Protein AF-A0A538K6Y8-F1 (afdb_monomer)

pLDDT: mean 84.9, std 11.96, range [56.19, 97.75]

Sequence (95 aa):
MNRVHNLICSSGWWRRRVERKLVPWGLGTAELGDRVLEIGPGFGATTRVLADRLGRLDVLELEPRYCEKLRTELGERVTVTQGDATRMPYPDASF

Mean predicted aligned error: 6.35 Å

Solvent-accessible surface area (backbone atoms only — not comparable to full-atom values): 5624 Å² total; per-residue (Å²): 138,59,72,66,57,54,57,49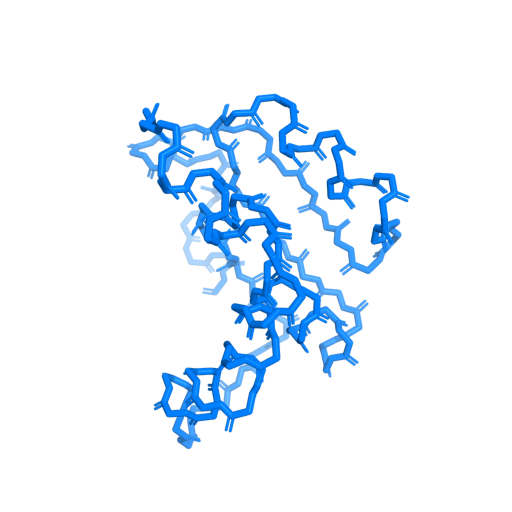,59,67,29,73,67,44,31,56,45,33,57,74,46,48,51,55,61,74,44,61,86,65,80,79,64,99,48,48,74,44,72,62,49,60,82,33,45,60,49,54,55,51,20,72,73,59,59,48,30,37,35,38,26,68,54,65,73,38,44,51,50,47,48,74,76,52,39,82,28,43,48,76,43,78,42,51,85,93,62,61,97,63,69,84,88,73,96

Structure (mmCIF, N/CA/C/O backbone):
data_AF-A0A538K6Y8-F1
#
_entry.id   AF-A0A538K6Y8-F1
#
loop_
_atom_site.group_PDB
_atom_site.id
_atom_site.type_symbol
_atom_site.label_atom_id
_atom_site.label_alt_id
_atom_site.label_comp_id
_atom_site.label_asym_id
_atom_site.label_entity_id
_atom_site.label_seq_id
_atom_site.pdbx_PDB_ins_code
_atom_site.Cartn_x
_atom_site.Cartn_y
_atom_site.Cartn_z
_atom_site.occupancy
_atom_site.B_iso_or_equiv
_atom_site.auth_seq_id
_atom_site.auth_comp_id
_atom_site.auth_asym_id
_atom_site.auth_atom_id
_atom_site.pdbx_PDB_model_num
ATOM 1 N N . MET A 1 1 ? 16.753 -2.774 -0.249 1.00 56.19 1 MET A N 1
ATOM 2 C CA . MET A 1 1 ? 16.339 -2.502 -1.653 1.00 56.19 1 MET A CA 1
ATOM 3 C C . MET A 1 1 ? 17.547 -2.073 -2.488 1.00 56.19 1 MET A C 1
ATOM 5 O O . MET A 1 1 ? 18.256 -1.174 -2.052 1.00 56.19 1 MET A O 1
ATOM 9 N N . ASN A 1 2 ? 17.813 -2.690 -3.651 1.00 65.69 2 ASN A N 1
ATOM 10 C CA . ASN A 1 2 ? 18.943 -2.322 -4.530 1.00 65.69 2 ASN A CA 1
ATOM 11 C C . ASN A 1 2 ? 18.544 -1.281 -5.608 1.00 65.69 2 ASN A C 1
ATOM 13 O O . ASN A 1 2 ? 17.361 -1.045 -5.860 1.00 65.69 2 ASN A O 1
ATOM 17 N N . ARG A 1 3 ? 19.530 -0.619 -6.237 1.00 63.22 3 ARG A N 1
ATOM 18 C CA . ARG A 1 3 ? 19.296 0.509 -7.171 1.00 63.22 3 ARG A CA 1
ATOM 19 C C . ARG A 1 3 ? 18.517 0.112 -8.431 1.00 63.22 3 ARG A C 1
ATOM 21 O O . ARG A 1 3 ? 17.697 0.896 -8.898 1.00 63.22 3 ARG A O 1
ATOM 28 N N . VAL A 1 4 ? 18.741 -1.097 -8.947 1.00 68.50 4 VAL A N 1
ATOM 29 C CA . VAL A 1 4 ? 18.049 -1.626 -10.137 1.00 68.50 4 VAL A CA 1
ATOM 30 C C . VAL A 1 4 ? 16.564 -1.840 -9.849 1.00 68.50 4 VAL A C 1
ATOM 32 O O . VAL A 1 4 ? 15.720 -1.422 -10.638 1.00 68.50 4 VAL A O 1
ATOM 35 N N . HIS A 1 5 ? 16.239 -2.403 -8.682 1.00 62.75 5 HIS A N 1
ATOM 36 C CA . HIS A 1 5 ? 14.859 -2.577 -8.239 1.00 62.75 5 HIS A CA 1
ATOM 37 C C . HIS A 1 5 ? 14.130 -1.230 -8.133 1.00 62.75 5 HIS A C 1
ATOM 39 O O . HIS A 1 5 ? 13.021 -1.088 -8.639 1.00 62.75 5 HIS A O 1
ATOM 45 N N . ASN A 1 6 ? 14.776 -0.207 -7.564 1.00 60.34 6 ASN A N 1
ATOM 46 C CA . ASN A 1 6 ? 14.189 1.134 -7.491 1.00 60.34 6 ASN A CA 1
ATOM 47 C C . ASN A 1 6 ? 13.929 1.737 -8.876 1.00 60.34 6 ASN A C 1
ATOM 49 O O . ASN A 1 6 ? 12.883 2.346 -9.082 1.00 60.34 6 ASN A O 1
ATOM 53 N N . LEU A 1 7 ? 14.851 1.564 -9.826 1.00 63.03 7 LEU A N 1
ATOM 54 C CA . LEU A 1 7 ? 14.718 2.119 -11.175 1.00 63.03 7 LEU A CA 1
ATOM 55 C C . LEU A 1 7 ? 13.567 1.460 -11.950 1.00 63.03 7 LEU A C 1
ATOM 57 O O . LEU A 1 7 ? 12.764 2.144 -12.578 1.00 63.03 7 LEU A O 1
ATOM 61 N N . ILE A 1 8 ? 13.456 0.132 -11.869 1.00 68.19 8 ILE A N 1
ATOM 62 C CA . ILE A 1 8 ? 12.413 -0.621 -12.574 1.00 68.19 8 ILE A CA 1
ATOM 63 C C . ILE A 1 8 ? 11.052 -0.366 -11.923 1.00 68.19 8 ILE A C 1
ATOM 65 O O . ILE A 1 8 ? 10.119 0.036 -12.619 1.00 68.19 8 ILE A O 1
ATOM 69 N N . CYS A 1 9 ? 10.941 -0.514 -10.599 1.00 66.00 9 CYS A N 1
ATOM 70 C CA . CYS A 1 9 ? 9.664 -0.413 -9.889 1.00 66.00 9 CYS A CA 1
ATOM 71 C C . CYS A 1 9 ? 9.102 1.015 -9.820 1.00 66.00 9 CYS A C 1
ATOM 73 O O . CYS A 1 9 ? 7.891 1.189 -9.685 1.00 66.00 9 CYS A O 1
ATOM 75 N N . SER A 1 10 ? 9.949 2.041 -9.957 1.00 64.12 10 SER A N 1
ATOM 76 C CA . SER A 1 10 ? 9.494 3.434 -10.079 1.00 64.12 10 SER A CA 1
ATOM 77 C C . SER A 1 10 ? 9.099 3.832 -11.507 1.00 64.12 10 SER A C 1
ATOM 79 O O . SER A 1 10 ? 8.476 4.879 -11.693 1.00 64.12 10 SER A O 1
ATOM 81 N N . SER A 1 11 ? 9.416 3.014 -12.518 1.00 72.62 11 SER A N 1
ATOM 82 C CA . SER A 1 11 ? 9.187 3.358 -13.924 1.00 72.62 11 SER A CA 1
ATOM 83 C C . SER A 1 11 ? 7.706 3.309 -14.325 1.00 72.62 11 SER A C 1
ATOM 85 O O . SER A 1 11 ? 6.927 2.452 -13.895 1.00 72.62 11 SER A O 1
ATOM 87 N N . GLY A 1 12 ? 7.310 4.195 -15.246 1.00 65.06 12 GLY A N 1
ATOM 88 C CA . GLY A 1 12 ? 5.971 4.165 -15.848 1.00 65.06 12 GLY A CA 1
ATOM 89 C C . GLY A 1 12 ? 5.706 2.908 -16.691 1.00 65.06 12 GLY A C 1
ATOM 90 O O . GLY A 1 12 ? 4.556 2.520 -16.888 1.00 65.06 12 GLY A O 1
ATOM 91 N N . TRP A 1 13 ? 6.756 2.238 -17.183 1.00 71.56 13 TRP A N 1
ATOM 92 C CA . TRP A 1 13 ? 6.627 0.946 -17.863 1.00 71.56 13 TRP A CA 1
ATOM 93 C C . TRP A 1 13 ? 6.189 -0.161 -16.899 1.00 71.56 13 TRP A C 1
ATOM 95 O O . TRP A 1 13 ? 5.218 -0.861 -17.194 1.00 71.56 13 TRP A O 1
ATOM 105 N N . TRP A 1 14 ? 6.838 -0.271 -15.735 1.00 68.81 14 TRP A N 1
ATOM 106 C CA . TRP A 1 14 ? 6.459 -1.244 -14.709 1.00 68.81 14 TRP A CA 1
ATOM 107 C C . TRP A 1 14 ? 5.036 -0.999 -14.216 1.00 68.81 14 TRP A C 1
ATOM 109 O O . TRP A 1 14 ? 4.226 -1.922 -14.222 1.00 68.81 14 TRP A O 1
ATOM 119 N N . ARG A 1 15 ? 4.689 0.263 -13.927 1.00 68.12 15 ARG A N 1
ATOM 120 C CA . ARG A 1 15 ? 3.328 0.664 -13.531 1.00 68.12 15 ARG A CA 1
ATOM 121 C C . ARG A 1 15 ? 2.266 0.164 -14.523 1.00 68.12 15 ARG A C 1
ATOM 123 O O . ARG A 1 15 ? 1.340 -0.535 -14.132 1.00 68.12 15 ARG A O 1
ATOM 130 N N . ARG A 1 16 ? 2.459 0.414 -15.824 1.00 71.31 16 ARG A N 1
ATOM 131 C CA . ARG A 1 16 ? 1.535 -0.036 -16.887 1.00 71.31 16 ARG A CA 1
ATOM 132 C C . ARG A 1 16 ? 1.486 -1.550 -17.076 1.00 71.31 16 ARG A C 1
ATOM 134 O O . ARG A 1 16 ? 0.516 -2.065 -17.634 1.00 71.31 16 ARG A O 1
ATOM 141 N N . ARG A 1 17 ? 2.553 -2.271 -16.728 1.00 72.81 17 ARG A N 1
ATOM 142 C CA . ARG A 1 17 ? 2.563 -3.737 -16.785 1.00 72.81 17 ARG A CA 1
ATOM 143 C C . ARG A 1 17 ? 1.850 -4.341 -15.581 1.00 72.81 17 ARG A C 1
ATOM 145 O O . ARG A 1 17 ? 1.151 -5.336 -15.754 1.00 72.81 17 ARG A O 1
ATOM 152 N N . VAL A 1 18 ? 1.986 -3.719 -14.413 1.00 70.56 18 VAL A N 1
ATOM 153 C CA . VAL A 1 18 ? 1.242 -4.096 -13.213 1.00 70.56 18 VAL A CA 1
ATOM 154 C C . VAL A 1 18 ? -0.256 -3.964 -13.467 1.00 70.56 18 VAL A C 1
ATOM 156 O O . VAL A 1 18 ? -0.976 -4.954 -13.388 1.00 70.56 18 VAL A O 1
ATOM 159 N N . GLU A 1 19 ? -0.686 -2.785 -13.906 1.00 73.00 19 GLU A N 1
ATOM 160 C CA . GLU A 1 19 ? -2.086 -2.476 -14.204 1.00 73.00 19 GLU A CA 1
ATOM 161 C C . GLU A 1 19 ? -2.707 -3.414 -15.242 1.00 73.00 19 GLU A C 1
ATOM 163 O O . GLU A 1 19 ? -3.776 -3.966 -15.020 1.00 73.00 19 GLU A O 1
ATOM 168 N N . ARG A 1 20 ? -2.029 -3.640 -16.373 1.00 73.25 20 ARG A N 1
ATOM 169 C CA . ARG A 1 20 ? -2.631 -4.382 -17.493 1.00 73.25 20 ARG A CA 1
ATOM 170 C C . ARG A 1 20 ? -2.493 -5.894 -17.404 1.00 73.25 20 ARG A C 1
ATOM 172 O O . ARG A 1 20 ? -3.143 -6.591 -18.176 1.00 73.25 20 ARG A O 1
ATOM 179 N N . LYS A 1 21 ? -1.588 -6.409 -16.567 1.00 69.75 21 LYS A N 1
ATOM 180 C CA . LYS A 1 21 ? -1.281 -7.848 -16.540 1.00 69.75 21 LYS A CA 1
ATOM 181 C C . LYS A 1 21 ? -1.260 -8.443 -15.144 1.00 69.75 21 LYS A C 1
ATOM 183 O O . LYS A 1 21 ? -1.882 -9.477 -14.959 1.00 69.75 21 LYS A O 1
ATOM 188 N N . LEU A 1 22 ? -0.568 -7.829 -14.182 1.00 70.12 22 LEU A N 1
ATOM 189 C CA . LEU A 1 22 ? -0.439 -8.422 -12.844 1.00 70.12 22 LEU A CA 1
ATOM 190 C C . LEU A 1 22 ? -1.713 -8.286 -12.022 1.00 70.12 22 LEU A C 1
ATOM 192 O O . LEU A 1 22 ? -2.117 -9.271 -11.427 1.00 70.12 22 LEU A O 1
ATOM 196 N N . VAL A 1 23 ? -2.353 -7.114 -12.002 1.00 71.38 23 VAL A N 1
ATOM 197 C CA . VAL A 1 23 ? -3.584 -6.921 -11.219 1.00 71.38 23 VAL A CA 1
ATOM 198 C C . VAL A 1 23 ? -4.728 -7.794 -11.756 1.00 71.38 23 VAL A C 1
ATOM 20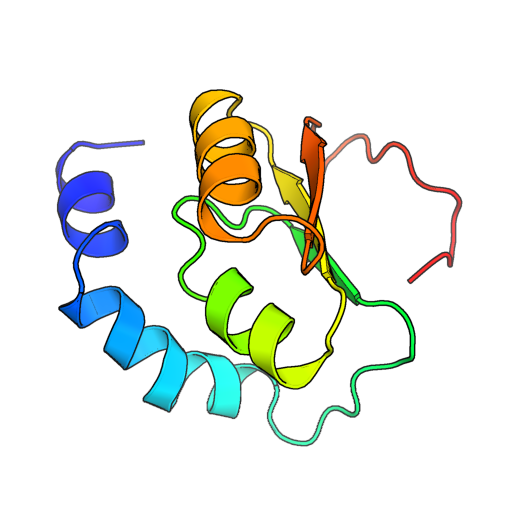0 O O . VAL A 1 23 ? -5.308 -8.525 -10.961 1.00 71.38 23 VAL A O 1
ATOM 203 N N . PRO A 1 24 ? -5.014 -7.841 -13.075 1.00 71.38 24 PRO A N 1
ATOM 204 C CA . PRO A 1 24 ? -6.041 -8.735 -13.610 1.00 71.38 24 PRO A CA 1
ATOM 205 C C . PRO A 1 24 ? -5.730 -10.219 -13.391 1.00 71.38 24 PRO A C 1
ATOM 207 O O . PRO A 1 24 ? -6.629 -10.990 -13.080 1.00 71.38 24 PRO A O 1
ATOM 210 N N . TRP A 1 25 ? -4.465 -10.631 -13.529 1.00 70.94 25 TRP A N 1
ATOM 211 C CA . TRP A 1 25 ? -4.074 -12.023 -13.295 1.00 70.94 25 TRP A CA 1
ATOM 212 C C . TRP A 1 25 ? -4.124 -12.405 -11.810 1.00 70.94 25 TRP A C 1
ATOM 214 O O . TRP A 1 25 ? -4.628 -13.470 -11.475 1.00 70.94 25 TRP A O 1
ATOM 224 N N . GLY A 1 26 ? -3.619 -11.538 -10.932 1.00 69.44 26 GLY A N 1
ATOM 225 C CA . GLY A 1 26 ? -3.529 -11.783 -9.494 1.00 69.44 26 GLY A CA 1
ATOM 226 C C . GLY A 1 26 ? -4.873 -11.684 -8.776 1.00 69.44 26 GLY A C 1
ATOM 227 O O . GLY A 1 26 ? -5.093 -12.418 -7.821 1.00 69.44 26 GLY A O 1
ATOM 228 N N . LEU A 1 27 ? -5.780 -10.824 -9.249 1.00 71.50 27 LEU A N 1
ATOM 229 C CA . LEU A 1 27 ? -7.162 -10.804 -8.769 1.00 71.50 27 LEU A CA 1
ATOM 230 C C . LEU A 1 27 ? -7.994 -11.923 -9.398 1.00 71.50 27 LEU A C 1
ATOM 232 O O . LEU A 1 27 ? -8.892 -12.437 -8.745 1.00 71.50 27 LEU A O 1
ATOM 236 N N . GLY A 1 28 ? -7.718 -12.320 -10.645 1.00 72.94 28 GLY A N 1
ATOM 237 C CA . GLY A 1 28 ? -8.497 -13.345 -11.337 1.00 72.94 28 GLY A CA 1
ATOM 238 C C . GLY A 1 28 ? -9.997 -13.024 -11.313 1.00 72.94 28 GLY A C 1
ATOM 239 O O . GLY A 1 28 ? -10.419 -11.984 -11.819 1.00 72.94 28 GLY A O 1
ATOM 240 N N . THR A 1 29 ? -10.787 -13.910 -10.701 1.00 68.81 29 THR A N 1
ATOM 241 C CA . THR A 1 29 ? -12.235 -13.746 -10.462 1.00 68.81 29 THR A CA 1
ATOM 242 C C . THR A 1 29 ? -12.575 -13.373 -9.016 1.00 68.81 29 THR A C 1
ATOM 244 O O . THR A 1 29 ? -13.737 -13.460 -8.634 1.00 68.81 29 THR A O 1
ATOM 247 N N . ALA A 1 30 ? -11.587 -13.026 -8.188 1.00 73.50 30 ALA A N 1
ATOM 248 C CA . ALA A 1 30 ? -11.817 -12.683 -6.793 1.00 73.50 30 ALA A CA 1
ATOM 249 C C . ALA A 1 30 ? -12.676 -11.417 -6.691 1.00 73.50 30 ALA A C 1
ATOM 251 O O . ALA A 1 30 ? -12.343 -10.366 -7.252 1.00 73.50 30 ALA A O 1
ATOM 252 N N . GLU A 1 31 ? -13.776 -11.529 -5.953 1.00 77.12 31 GLU A N 1
ATOM 253 C CA . GLU A 1 31 ? -14.563 -10.381 -5.527 1.00 77.12 31 GLU A CA 1
ATOM 254 C C . GLU A 1 31 ? -13.859 -9.752 -4.328 1.00 77.12 31 GLU A C 1
ATOM 256 O O . GLU A 1 31 ? -13.660 -10.383 -3.291 1.00 77.12 31 GLU A O 1
ATOM 261 N N . LEU A 1 32 ? -13.410 -8.513 -4.506 1.00 82.81 32 LEU A N 1
ATOM 262 C CA . LEU A 1 32 ? -12.858 -7.721 -3.418 1.00 82.81 32 LEU A CA 1
ATOM 263 C C . LEU A 1 32 ? -14.025 -7.245 -2.552 1.00 82.81 32 LEU A C 1
ATOM 265 O O . LEU A 1 32 ? -14.975 -6.671 -3.082 1.00 82.81 32 LEU A O 1
ATOM 269 N N . GLY A 1 33 ? -13.953 -7.520 -1.250 1.00 82.75 33 GLY A N 1
ATOM 270 C CA . GLY A 1 33 ? -14.959 -7.081 -0.287 1.00 82.75 33 GLY A CA 1
ATOM 271 C C . GLY A 1 33 ? -14.908 -5.575 -0.019 1.00 82.75 33 GLY A C 1
ATOM 272 O O . GLY A 1 33 ? -14.122 -4.836 -0.614 1.00 82.75 33 GLY A O 1
ATOM 273 N N . ASP A 1 34 ? -15.724 -5.129 0.934 1.00 85.62 34 ASP A N 1
ATOM 274 C CA . ASP A 1 34 ? -15.896 -3.706 1.265 1.00 85.62 34 ASP A CA 1
ATOM 275 C C . ASP A 1 34 ? -14.627 -3.040 1.819 1.00 85.62 34 ASP A C 1
ATOM 277 O O . ASP A 1 34 ? -14.499 -1.812 1.810 1.00 85.62 34 ASP A O 1
ATOM 281 N N . ARG A 1 35 ? -13.680 -3.839 2.324 1.00 91.00 35 ARG A N 1
ATOM 282 C CA . ARG A 1 35 ? -12.420 -3.360 2.879 1.00 91.00 35 ARG A CA 1
ATOM 283 C C . ARG A 1 35 ? -11.270 -4.235 2.409 1.00 91.00 35 ARG A C 1
ATOM 285 O O . ARG A 1 35 ? -11.297 -5.443 2.573 1.00 91.00 35 ARG A O 1
ATOM 292 N N . VAL A 1 36 ? -10.246 -3.612 1.835 1.00 94.25 36 VAL A N 1
ATOM 293 C CA . VAL A 1 36 ? -9.083 -4.310 1.277 1.00 94.25 36 VAL A CA 1
ATOM 294 C C . VAL A 1 36 ? -7.822 -3.735 1.896 1.00 94.25 36 VAL A C 1
ATOM 296 O O . VAL A 1 36 ? -7.675 -2.514 1.959 1.00 94.25 36 VAL A O 1
ATOM 299 N N . LEU A 1 37 ? -6.913 -4.618 2.311 1.00 95.56 37 LEU A N 1
ATOM 300 C CA . LEU A 1 37 ? -5.578 -4.263 2.779 1.00 95.56 37 LEU A CA 1
ATOM 301 C C . LEU A 1 37 ? -4.528 -4.636 1.728 1.00 95.56 37 LEU A C 1
ATOM 303 O O . LEU A 1 37 ? -4.355 -5.809 1.397 1.00 95.56 37 LEU A O 1
ATOM 307 N N . GLU A 1 38 ? -3.776 -3.651 1.245 1.00 95.19 38 GLU A N 1
ATOM 308 C CA . GLU A 1 38 ? -2.544 -3.888 0.493 1.00 95.19 38 GLU A CA 1
ATOM 309 C C . GLU A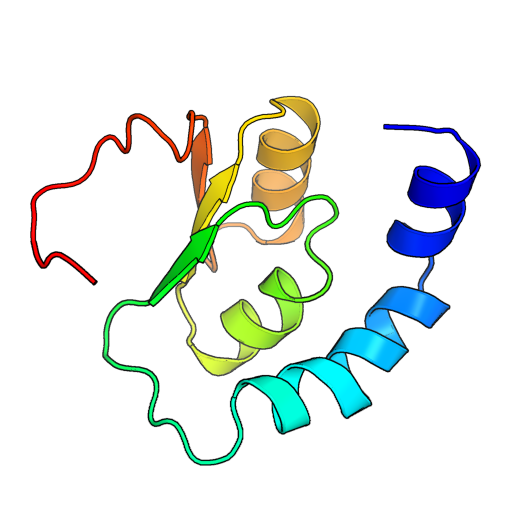 1 38 ? -1.332 -3.843 1.432 1.00 95.19 38 GLU A C 1
ATOM 311 O O . GLU A 1 38 ? -1.091 -2.848 2.117 1.00 95.19 38 GLU A O 1
ATOM 316 N N . ILE A 1 39 ? -0.536 -4.913 1.436 1.00 95.88 39 ILE A N 1
ATOM 317 C CA . ILE A 1 39 ? 0.697 -5.012 2.226 1.00 95.88 39 ILE A CA 1
ATOM 318 C C . ILE A 1 39 ? 1.899 -4.769 1.313 1.00 95.88 39 ILE A C 1
ATOM 320 O O . ILE A 1 39 ? 2.057 -5.444 0.297 1.00 95.88 39 ILE A O 1
ATOM 324 N N . GLY A 1 40 ? 2.780 -3.848 1.701 1.00 94.00 40 GLY A N 1
ATOM 325 C CA . GLY A 1 40 ? 4.022 -3.557 0.981 1.00 94.00 40 GLY A CA 1
ATOM 326 C C . GLY A 1 40 ? 3.804 -2.956 -0.416 1.00 94.00 40 GLY A C 1
ATOM 327 O O . GLY A 1 40 ? 4.350 -3.483 -1.391 1.00 94.00 40 GLY A O 1
ATOM 328 N N . PRO A 1 41 ? 3.034 -1.860 -0.553 1.00 91.62 41 PRO A N 1
ATOM 329 C CA . PRO A 1 41 ? 2.777 -1.189 -1.835 1.00 91.62 41 PRO A CA 1
ATOM 330 C C . PRO A 1 41 ? 4.051 -0.678 -2.536 1.00 91.62 41 PRO A C 1
ATOM 332 O O . PRO A 1 41 ? 4.059 -0.452 -3.756 1.00 91.62 41 PRO A O 1
ATOM 335 N N . GLY A 1 42 ? 5.123 -0.410 -1.778 1.00 90.75 42 GLY A N 1
ATOM 336 C CA . GLY A 1 42 ? 6.339 0.237 -2.251 1.00 90.75 42 GLY A CA 1
ATOM 337 C C . GLY A 1 42 ? 6.040 1.533 -3.010 1.00 90.75 42 GLY A C 1
ATOM 338 O O . GLY A 1 42 ? 5.49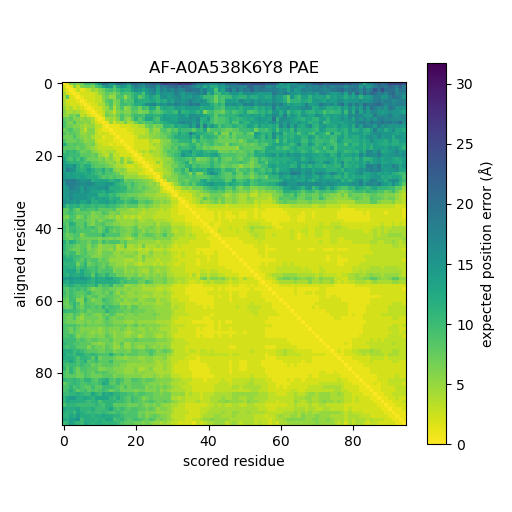5 2.499 -2.486 1.00 90.75 42 GLY A O 1
ATOM 339 N N . PHE A 1 43 ? 6.369 1.565 -4.302 1.00 85.00 43 PHE A N 1
ATOM 340 C CA . PHE A 1 43 ? 6.117 2.737 -5.146 1.00 85.00 43 PHE A CA 1
ATOM 341 C C . PHE A 1 43 ? 4.637 2.950 -5.508 1.00 85.00 43 PHE A C 1
ATOM 343 O O . PHE A 1 43 ? 4.340 3.936 -6.189 1.00 85.00 43 PHE A O 1
ATOM 350 N N . GLY A 1 44 ? 3.726 2.050 -5.129 1.00 90.56 44 GLY A N 1
ATOM 351 C CA . GLY A 1 44 ? 2.276 2.174 -5.305 1.00 90.56 44 GLY A CA 1
ATOM 352 C C . GLY A 1 44 ? 1.731 1.749 -6.664 1.00 90.56 44 GLY A C 1
ATOM 353 O O . GLY A 1 44 ? 0.732 2.304 -7.129 1.00 90.56 44 GLY A O 1
ATOM 354 N N . ALA A 1 45 ? 2.456 0.907 -7.406 1.00 87.06 45 ALA A N 1
ATOM 355 C CA . ALA A 1 45 ? 2.058 0.533 -8.766 1.00 87.06 45 ALA A CA 1
ATOM 356 C C . ALA A 1 45 ? 0.695 -0.176 -8.772 1.00 87.06 45 ALA A C 1
ATOM 358 O O . ALA A 1 45 ? -0.169 0.203 -9.556 1.00 87.06 45 ALA A O 1
ATOM 359 N N . THR A 1 46 ? 0.508 -1.135 -7.864 1.00 88.06 46 THR A N 1
ATOM 360 C CA . THR A 1 46 ? -0.758 -1.847 -7.656 1.00 88.06 46 THR A CA 1
ATOM 361 C C . THR A 1 46 ? -1.767 -0.971 -6.915 1.00 88.06 46 THR A C 1
ATOM 363 O O . THR A 1 46 ? -2.897 -0.838 -7.380 1.00 88.06 46 THR A O 1
ATOM 366 N N . THR A 1 47 ? -1.327 -0.268 -5.865 1.00 92.12 47 THR A N 1
ATOM 367 C CA . THR A 1 47 ? -2.144 0.666 -5.071 1.00 92.12 47 THR A CA 1
ATOM 368 C C . THR A 1 47 ? -2.976 1.619 -5.905 1.00 92.12 47 THR A C 1
ATOM 370 O O . THR A 1 47 ? -4.153 1.785 -5.633 1.00 92.12 47 THR A O 1
ATOM 373 N N . ARG A 1 48 ? -2.403 2.232 -6.949 1.00 89.88 48 ARG A N 1
ATOM 374 C CA . ARG A 1 48 ? -3.141 3.178 -7.807 1.00 89.88 48 ARG A CA 1
ATOM 375 C C . ARG A 1 48 ? -4.315 2.516 -8.516 1.00 89.88 48 ARG A C 1
ATOM 377 O O . ARG A 1 48 ? -5.412 3.050 -8.506 1.00 89.88 48 ARG A O 1
ATOM 384 N N . VAL A 1 49 ? -4.078 1.336 -9.076 1.00 87.38 49 VAL A N 1
ATOM 385 C CA . VAL A 1 49 ? -5.084 0.579 -9.828 1.00 87.38 49 VAL A CA 1
ATOM 386 C C . VAL A 1 49 ? -6.208 0.119 -8.903 1.00 87.38 49 VAL A C 1
ATOM 388 O O . VAL A 1 49 ? -7.381 0.217 -9.252 1.00 87.38 49 VAL A O 1
ATOM 391 N N . LEU A 1 50 ? -5.852 -0.370 -7.713 1.00 89.12 50 LEU A N 1
ATOM 392 C CA . LEU A 1 50 ? -6.824 -0.815 -6.717 1.00 89.12 50 LEU A CA 1
ATOM 393 C C . LEU A 1 50 ? -7.607 0.359 -6.123 1.00 89.12 50 LEU A C 1
ATOM 395 O O . LEU A 1 50 ? -8.827 0.285 -6.037 1.00 89.12 50 LEU A O 1
ATOM 399 N N . ALA A 1 51 ? -6.933 1.455 -5.776 1.00 91.19 51 ALA A N 1
ATOM 400 C CA . ALA A 1 51 ? -7.563 2.652 -5.232 1.00 91.19 51 ALA A CA 1
ATOM 401 C C . ALA A 1 51 ? -8.563 3.279 -6.222 1.00 91.19 51 ALA A C 1
ATOM 403 O O . ALA A 1 51 ? -9.643 3.691 -5.808 1.00 91.19 51 ALA A O 1
ATOM 404 N N . ASP A 1 52 ? -8.251 3.285 -7.525 1.00 87.50 52 ASP A N 1
ATOM 405 C CA . ASP A 1 52 ? -9.168 3.769 -8.570 1.00 87.50 52 ASP A CA 1
ATOM 406 C C . ASP A 1 52 ? -10.408 2.879 -8.731 1.00 87.50 52 ASP A C 1
ATOM 408 O O . ASP A 1 52 ? -11.490 3.375 -9.039 1.00 87.50 52 ASP A O 1
ATOM 412 N N . ARG A 1 53 ? -10.273 1.567 -8.504 1.00 85.94 53 ARG A N 1
ATOM 413 C CA . ARG A 1 53 ? -11.383 0.611 -8.613 1.00 85.94 53 ARG A CA 1
ATOM 414 C C . ARG A 1 53 ? -12.265 0.566 -7.363 1.00 85.94 53 ARG A C 1
ATOM 416 O O . ARG A 1 53 ? -13.467 0.367 -7.490 1.00 85.94 53 ARG A O 1
ATOM 423 N N . LEU A 1 54 ? -11.667 0.688 -6.179 1.00 86.50 54 LEU A N 1
ATOM 424 C CA . LEU A 1 54 ? -12.337 0.479 -4.889 1.00 86.50 54 LEU A CA 1
ATOM 425 C C . LEU A 1 54 ? -12.837 1.778 -4.248 1.00 86.50 54 LEU A C 1
ATOM 427 O O . LEU A 1 54 ? -13.649 1.737 -3.330 1.00 86.50 54 LEU A O 1
ATOM 431 N N . GLY A 1 55 ? -12.327 2.938 -4.669 1.00 82.62 55 GLY A N 1
ATOM 432 C CA . GLY A 1 55 ? -12.641 4.236 -4.061 1.00 82.62 55 GLY A CA 1
ATOM 433 C C . GLY A 1 55 ? -11.954 4.478 -2.710 1.00 82.62 55 GLY A C 1
ATOM 434 O O . GLY A 1 55 ? -11.619 5.621 -2.405 1.00 82.62 55 GLY A O 1
ATOM 435 N N . ARG A 1 56 ? -11.673 3.423 -1.929 1.00 88.69 56 ARG A N 1
ATOM 436 C CA . ARG A 1 56 ? -10.845 3.473 -0.716 1.00 88.69 56 ARG A CA 1
ATOM 437 C C . ARG A 1 56 ? -10.052 2.178 -0.528 1.00 88.69 56 ARG A C 1
ATOM 439 O O . ARG A 1 56 ? -10.611 1.093 -0.631 1.00 88.69 56 ARG A O 1
ATOM 446 N N . LEU A 1 57 ? -8.762 2.296 -0.216 1.00 95.75 57 LEU A N 1
ATOM 447 C CA . LEU A 1 57 ? -7.858 1.164 0.016 1.00 95.75 57 LEU A CA 1
ATOM 448 C C . LEU A 1 57 ? -7.030 1.379 1.291 1.00 95.75 57 LEU A C 1
ATOM 450 O O . LEU A 1 57 ? -6.393 2.423 1.445 1.00 95.75 57 LEU A O 1
ATOM 454 N N . ASP A 1 58 ? -7.013 0.405 2.198 1.00 97.19 58 ASP A N 1
ATOM 455 C CA . ASP A 1 58 ? -6.100 0.411 3.342 1.00 97.19 58 ASP A CA 1
ATOM 456 C C . ASP A 1 58 ? -4.731 -0.129 2.901 1.00 97.19 58 ASP A C 1
ATOM 458 O O . ASP A 1 58 ? -4.630 -1.072 2.115 1.00 97.19 58 ASP A O 1
ATOM 462 N N . VAL A 1 59 ? -3.657 0.489 3.385 1.00 97.25 59 VAL A N 1
ATOM 463 C CA . VAL A 1 59 ? -2.293 0.201 2.940 1.00 97.25 59 VAL A CA 1
ATOM 464 C C . VAL A 1 59 ? -1.358 0.111 4.140 1.00 97.25 59 VAL A C 1
ATOM 466 O O . VAL A 1 59 ? -1.257 1.067 4.908 1.00 97.25 59 VAL A O 1
ATOM 469 N N . LEU A 1 60 ? -0.623 -0.996 4.261 1.00 97.75 60 LEU A N 1
ATOM 470 C CA . LEU A 1 60 ? 0.422 -1.191 5.267 1.00 97.75 60 LEU A CA 1
ATOM 471 C C . LEU A 1 60 ? 1.802 -1.183 4.605 1.00 97.75 60 LEU A C 1
ATOM 473 O O . LEU A 1 60 ? 2.123 -2.067 3.812 1.00 97.75 60 LEU A O 1
ATOM 477 N N . GLU A 1 61 ? 2.633 -0.200 4.943 1.00 96.88 61 GLU A N 1
ATOM 478 C CA . GLU A 1 61 ? 3.977 -0.043 4.376 1.00 96.88 61 GLU A CA 1
ATOM 479 C C . GLU A 1 61 ? 5.018 0.196 5.475 1.00 96.88 61 GLU A C 1
ATOM 481 O O . GLU A 1 61 ? 4.777 0.924 6.434 1.00 96.88 61 GLU A O 1
ATOM 486 N N . LEU A 1 62 ? 6.195 -0.414 5.339 1.00 95.81 62 LEU A N 1
ATOM 487 C CA . LEU A 1 62 ? 7.259 -0.310 6.335 1.00 95.81 62 LEU A CA 1
ATOM 488 C C . LEU A 1 62 ? 8.057 0.988 6.160 1.00 95.81 62 LEU A C 1
ATOM 490 O O . LEU A 1 62 ? 8.418 1.648 7.136 1.00 95.81 62 LEU A O 1
ATOM 494 N N . GLU A 1 63 ? 8.338 1.354 4.908 1.00 96.12 63 GLU A N 1
ATOM 495 C CA . GLU A 1 63 ? 9.241 2.448 4.558 1.00 96.12 63 GLU A CA 1
ATOM 496 C C . GLU A 1 63 ? 8.532 3.820 4.613 1.00 96.12 63 GLU A C 1
ATOM 498 O O . GLU A 1 63 ? 7.644 4.093 3.791 1.00 96.12 63 GLU A O 1
ATOM 503 N N . PRO A 1 64 ? 8.954 4.746 5.503 1.00 95.56 64 PRO A N 1
ATOM 504 C CA . PRO A 1 64 ? 8.274 6.031 5.697 1.00 95.56 64 PRO A CA 1
ATOM 505 C C . PRO A 1 64 ? 8.162 6.858 4.410 1.00 95.56 64 PRO A C 1
ATOM 507 O O . PRO A 1 64 ? 7.107 7.410 4.104 1.00 95.56 64 PRO A O 1
ATOM 510 N N . ARG A 1 65 ? 9.222 6.870 3.591 1.00 95.44 65 ARG A N 1
ATOM 511 C CA . ARG A 1 65 ? 9.254 7.615 2.319 1.00 95.44 65 ARG A CA 1
ATOM 512 C C . ARG A 1 65 ? 8.184 7.162 1.322 1.00 95.44 65 ARG A C 1
ATOM 514 O O . ARG A 1 65 ? 7.722 7.954 0.505 1.00 95.44 65 ARG A O 1
ATOM 521 N N . TYR A 1 66 ? 7.825 5.877 1.336 1.00 94.88 66 TYR A N 1
ATOM 522 C CA . TYR A 1 66 ? 6.773 5.355 0.470 1.00 94.88 66 TYR A CA 1
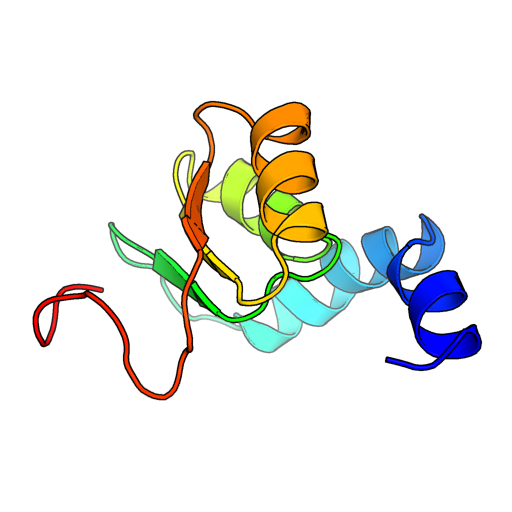ATOM 523 C C . TYR A 1 66 ? 5.408 5.686 1.047 1.00 94.88 66 TYR A C 1
ATOM 525 O O . TYR A 1 66 ? 4.529 6.090 0.292 1.00 94.88 66 TYR A O 1
ATOM 533 N N . CYS A 1 67 ? 5.265 5.636 2.372 1.00 96.56 67 CYS A N 1
ATOM 534 C CA . CYS A 1 67 ? 4.047 6.075 3.036 1.00 96.56 67 CYS A CA 1
ATOM 535 C C . CYS A 1 67 ? 3.708 7.531 2.688 1.00 96.56 67 CYS A C 1
ATOM 537 O O . CYS A 1 67 ? 2.593 7.826 2.265 1.00 96.56 67 CYS A O 1
ATOM 539 N N . GLU A 1 68 ? 4.680 8.436 2.823 1.00 96.62 68 GLU A N 1
ATOM 540 C CA . GLU A 1 68 ? 4.529 9.852 2.466 1.00 96.62 68 GLU A CA 1
ATOM 541 C C . GLU A 1 68 ? 4.164 10.021 0.995 1.00 96.62 68 GLU A C 1
ATOM 543 O O . GLU A 1 68 ? 3.162 10.658 0.680 1.00 96.62 68 GLU A O 1
ATOM 548 N N . LYS A 1 69 ? 4.908 9.369 0.095 1.00 95.19 69 LYS A N 1
ATOM 549 C CA . LYS A 1 69 ? 4.631 9.409 -1.343 1.00 95.19 69 LYS A CA 1
ATOM 550 C C . LYS A 1 69 ? 3.197 8.988 -1.672 1.00 95.19 69 LYS A C 1
ATOM 552 O O . LYS A 1 69 ? 2.538 9.643 -2.474 1.00 95.19 69 LYS A O 1
ATOM 557 N N . LEU A 1 70 ? 2.721 7.892 -1.082 1.00 95.56 70 LEU A N 1
ATOM 558 C CA . LEU A 1 70 ? 1.373 7.382 -1.325 1.00 95.56 70 LEU A CA 1
ATOM 559 C C . LEU A 1 70 ? 0.316 8.351 -0.803 1.00 95.56 70 LEU A C 1
ATOM 561 O O . LEU A 1 70 ? -0.618 8.653 -1.537 1.00 95.56 70 LEU A O 1
ATOM 565 N N . ARG A 1 71 ? 0.494 8.904 0.404 1.00 96.31 71 ARG A N 1
ATOM 566 C CA . ARG A 1 71 ? -0.414 9.927 0.948 1.00 96.31 71 ARG A CA 1
ATOM 567 C C . ARG A 1 71 ? -0.485 11.153 0.042 1.00 96.31 71 ARG A C 1
ATOM 569 O O . ARG A 1 71 ? -1.578 11.607 -0.274 1.00 96.31 71 ARG A O 1
ATOM 576 N N . THR A 1 72 ? 0.662 11.654 -0.417 1.00 95.94 72 THR A N 1
ATOM 577 C CA . THR A 1 72 ? 0.725 12.834 -1.290 1.00 95.94 72 THR A CA 1
ATOM 578 C C . THR A 1 72 ? 0.087 12.586 -2.656 1.00 95.94 72 THR A C 1
ATOM 580 O O . THR A 1 72 ? -0.621 13.449 -3.161 1.00 95.94 72 THR A O 1
ATOM 583 N N . GLU A 1 73 ? 0.330 11.429 -3.277 1.00 94.06 73 GLU A N 1
ATOM 584 C CA . GLU A 1 73 ? -0.147 11.162 -4.640 1.00 94.06 73 GLU A CA 1
ATOM 585 C C . GLU A 1 73 ? -1.591 10.646 -4.708 1.00 94.06 73 GLU A C 1
ATOM 587 O O . GLU A 1 73 ? -2.266 10.836 -5.723 1.00 94.06 73 GLU A O 1
ATOM 592 N N . LEU A 1 74 ? -2.055 9.937 -3.676 1.00 94.31 74 LEU A N 1
ATOM 593 C CA . LEU A 1 74 ? -3.342 9.237 -3.698 1.00 94.31 74 LEU A CA 1
ATOM 594 C C . LEU A 1 74 ? -4.402 9.874 -2.799 1.00 94.31 74 LEU A C 1
ATOM 596 O O . LEU A 1 74 ? -5.589 9.688 -3.077 1.00 94.31 74 LEU A O 1
ATOM 600 N N . GLY A 1 75 ? -3.994 10.668 -1.805 1.00 94.50 75 GLY A N 1
ATOM 601 C CA . GLY A 1 75 ? -4.899 11.391 -0.917 1.00 94.50 75 GLY A CA 1
ATOM 602 C C . GLY A 1 75 ? -5.894 10.461 -0.226 1.00 94.50 75 GLY A C 1
ATOM 603 O O . GLY A 1 75 ? -5.534 9.380 0.232 1.00 94.50 75 GLY A O 1
ATOM 604 N N . GLU A 1 76 ? -7.160 10.869 -0.202 1.00 94.31 76 GLU A N 1
ATOM 605 C CA . GLU A 1 76 ? -8.250 10.163 0.491 1.00 94.31 76 GLU A CA 1
ATOM 606 C C . GLU A 1 76 ? -8.597 8.790 -0.101 1.00 94.31 76 GLU A C 1
ATOM 608 O O . GLU A 1 76 ? -9.248 7.982 0.560 1.00 94.31 76 GLU A O 1
ATOM 613 N N . ARG A 1 77 ? -8.121 8.479 -1.316 1.00 94.50 77 ARG A N 1
ATOM 614 C CA . ARG A 1 77 ? -8.313 7.149 -1.918 1.00 94.50 77 ARG A CA 1
ATOM 615 C C . ARG A 1 77 ? -7.549 6.051 -1.173 1.00 94.50 77 ARG A C 1
ATOM 617 O O . ARG A 1 77 ? -7.814 4.871 -1.395 1.00 94.50 77 ARG A O 1
ATOM 624 N N . VAL A 1 78 ? -6.596 6.413 -0.309 1.00 96.75 78 VAL A N 1
ATOM 625 C CA . VAL A 1 78 ? -5.826 5.463 0.499 1.00 96.75 78 VAL A CA 1
ATOM 626 C C . VAL A 1 78 ? -5.792 5.847 1.973 1.00 96.75 78 VAL A C 1
ATOM 628 O O . VAL A 1 78 ? -5.639 7.010 2.333 1.00 96.75 78 VAL A O 1
ATOM 631 N N . THR A 1 79 ? -5.844 4.841 2.841 1.00 97.00 79 THR A N 1
ATOM 632 C CA . THR A 1 79 ? -5.508 4.976 4.262 1.00 97.00 79 THR A CA 1
ATOM 633 C C . THR A 1 79 ? -4.170 4.294 4.503 1.00 97.00 79 THR A C 1
ATOM 635 O O . THR A 1 79 ? -4.076 3.072 4.509 1.00 97.00 79 THR A O 1
ATOM 638 N N . VAL A 1 80 ? -3.111 5.092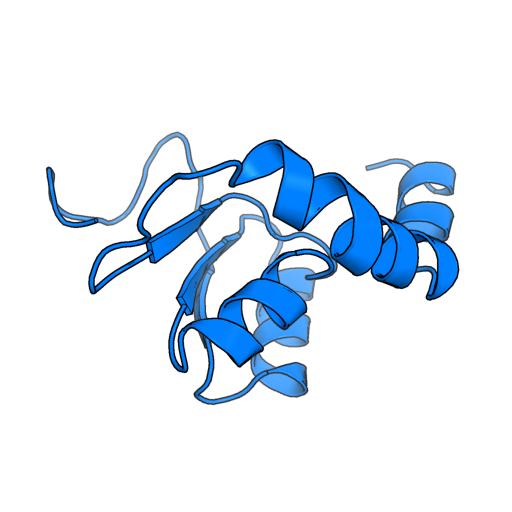 4.657 1.00 97.31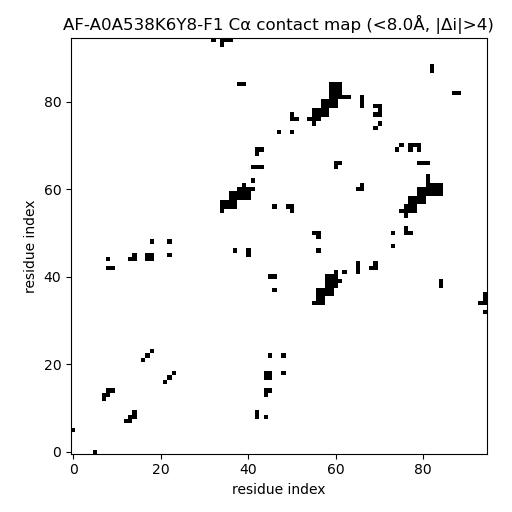 80 VAL A N 1
ATOM 639 C CA . VAL A 1 80 ? -1.742 4.574 4.780 1.00 97.31 80 VAL A CA 1
ATOM 640 C C . VAL A 1 80 ? -1.345 4.441 6.246 1.00 97.31 80 VAL A C 1
ATOM 642 O O . VAL A 1 80 ? -1.175 5.447 6.945 1.00 97.31 80 VAL A O 1
ATOM 645 N N . THR A 1 81 ? -1.104 3.211 6.679 1.00 97.56 81 THR A N 1
ATOM 646 C CA . THR A 1 81 ? -0.491 2.858 7.958 1.00 97.56 81 THR A CA 1
ATOM 647 C C . THR A 1 81 ? 0.984 2.541 7.738 1.00 97.56 81 THR A C 1
ATOM 649 O O . THR A 1 81 ? 1.331 1.680 6.932 1.00 97.56 81 THR A O 1
ATOM 652 N N . GLN A 1 82 ? 1.863 3.227 8.470 1.00 97.25 82 GLN A N 1
ATOM 653 C CA . GLN A 1 82 ? 3.263 2.823 8.517 1.00 97.25 82 GLN A CA 1
ATOM 654 C C . GLN A 1 82 ? 3.419 1.718 9.565 1.00 97.25 82 GLN A C 1
ATOM 656 O O . GLN A 1 82 ? 3.083 1.941 10.728 1.00 97.25 82 GLN A O 1
ATOM 661 N N . GLY A 1 83 ? 3.927 0.548 9.184 1.00 95.81 83 GLY A N 1
ATOM 662 C CA . GLY A 1 83 ? 4.084 -0.557 10.124 1.00 95.81 83 GLY A CA 1
ATOM 663 C C . GLY A 1 83 ? 4.723 -1.808 9.536 1.00 95.81 83 GLY A C 1
ATOM 664 O O . GLY A 1 83 ? 4.898 -1.946 8.328 1.00 95.81 83 GLY A O 1
ATOM 665 N N . ASP A 1 84 ? 5.081 -2.722 10.433 1.00 94.75 84 ASP A N 1
ATOM 666 C CA . ASP A 1 84 ? 5.646 -4.023 10.096 1.00 94.75 84 ASP A CA 1
ATOM 667 C C . ASP A 1 84 ? 4.518 -5.036 9.860 1.00 94.75 84 ASP A C 1
ATOM 669 O O . ASP A 1 84 ? 3.688 -5.278 10.736 1.00 94.75 84 ASP A O 1
ATOM 673 N N . ALA A 1 85 ? 4.500 -5.654 8.679 1.00 93.44 85 ALA A N 1
ATOM 674 C CA . ALA A 1 85 ? 3.520 -6.675 8.319 1.00 93.44 85 ALA A CA 1
ATOM 675 C C . ALA A 1 85 ? 3.590 -7.933 9.202 1.00 93.44 85 ALA A C 1
ATOM 677 O O . ALA A 1 85 ? 2.616 -8.671 9.288 1.00 93.44 85 ALA A O 1
ATOM 678 N N . THR A 1 86 ? 4.706 -8.176 9.892 1.00 93.44 86 THR A N 1
ATOM 679 C CA . THR A 1 86 ? 4.826 -9.269 10.871 1.00 93.44 86 THR A CA 1
ATOM 680 C C . THR A 1 86 ? 4.193 -8.928 12.224 1.00 93.44 86 THR A C 1
ATOM 682 O O . THR A 1 86 ? 4.033 -9.804 13.073 1.00 93.44 86 THR A O 1
ATOM 685 N N . ARG A 1 87 ? 3.815 -7.659 12.435 1.00 93.50 87 ARG A N 1
ATOM 686 C CA . ARG A 1 87 ? 3.208 -7.128 13.663 1.00 93.50 87 ARG A CA 1
ATOM 687 C C . ARG A 1 87 ? 2.113 -6.119 13.317 1.00 93.50 87 ARG A C 1
ATOM 689 O O . ARG A 1 87 ? 2.196 -4.943 13.672 1.00 93.50 87 ARG A O 1
ATOM 696 N N . MET A 1 88 ? 1.105 -6.588 12.586 1.00 91.62 88 MET A N 1
ATOM 697 C CA . MET A 1 88 ? 0.059 -5.724 12.046 1.00 91.62 88 MET A CA 1
ATOM 698 C C . MET A 1 88 ? -0.743 -5.027 13.159 1.00 91.62 88 MET A C 1
ATOM 700 O O . MET A 1 88 ? -1.190 -5.692 14.094 1.00 91.62 88 MET A O 1
ATOM 704 N N . PRO A 1 89 ? -0.980 -3.706 13.063 1.00 91.62 89 PRO A N 1
ATOM 705 C CA . PRO A 1 89 ? -1.739 -2.943 14.052 1.00 91.62 89 PRO A CA 1
ATOM 706 C C . PRO A 1 89 ? -3.253 -2.994 13.777 1.00 91.62 89 PRO A C 1
ATOM 708 O O . PRO A 1 89 ? -3.945 -1.984 13.901 1.00 91.62 89 PRO A O 1
ATOM 711 N N . TYR A 1 90 ? -3.767 -4.150 13.355 1.00 93.69 90 TYR A N 1
ATOM 712 C CA . TYR A 1 90 ? -5.171 -4.331 12.993 1.00 93.69 90 TYR A CA 1
ATOM 713 C C . TYR A 1 90 ? -5.813 -5.414 13.861 1.00 93.69 90 TYR A C 1
ATOM 715 O O . TYR A 1 90 ? -5.136 -6.379 14.212 1.00 93.69 90 TYR A O 1
ATOM 723 N N . PRO A 1 91 ? -7.107 -5.286 14.198 1.00 93.31 91 PRO A N 1
ATOM 724 C CA . PRO A 1 91 ? -7.855 -6.382 14.797 1.00 93.31 91 PRO A CA 1
ATOM 725 C C . PRO A 1 91 ? -7.934 -7.587 13.853 1.00 93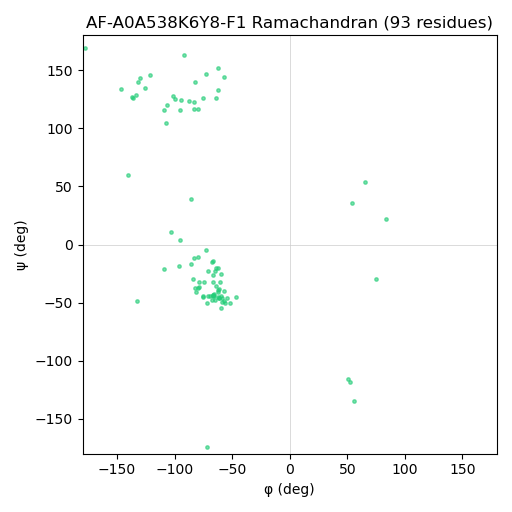.31 91 PRO A C 1
ATOM 727 O O . PRO A 1 91 ? -7.955 -7.424 12.627 1.00 93.31 91 PRO A O 1
ATOM 730 N N . ASP A 1 92 ? -8.055 -8.778 14.431 1.00 93.00 92 ASP A N 1
ATOM 731 C CA . ASP A 1 92 ? -8.298 -10.009 13.682 1.00 93.00 92 ASP A CA 1
ATOM 732 C C . ASP A 1 92 ? -9.574 -9.895 12.830 1.00 93.00 92 ASP A C 1
ATOM 734 O O . ASP A 1 92 ? -10.556 -9.272 13.240 1.00 93.00 92 ASP A O 1
ATOM 738 N N . ALA A 1 93 ? -9.552 -10.505 11.638 1.00 90.50 93 ALA A N 1
ATOM 739 C CA . ALA A 1 93 ? -10.682 -10.562 10.700 1.00 90.50 93 ALA A CA 1
ATOM 740 C C . ALA A 1 93 ? -11.292 -9.190 10.333 1.00 90.50 93 ALA A C 1
ATOM 742 O O . ALA A 1 93 ? -12.503 -9.058 10.167 1.00 90.50 93 ALA A O 1
ATOM 743 N N . SER A 1 94 ? -10.456 -8.154 10.217 1.00 90.69 94 SER A N 1
ATOM 744 C CA . SER A 1 94 ? -10.900 -6.788 9.903 1.00 90.69 94 SER A CA 1
ATOM 745 C C . SER A 1 94 ? -10.825 -6.403 8.417 1.00 90.69 94 SER A C 1
ATOM 747 O O . SER A 1 94 ? -11.114 -5.243 8.102 1.00 90.69 94 SER A O 1
ATOM 749 N N . PHE A 1 95 ? -10.453 -7.348 7.542 1.00 90.25 95 PHE A N 1
ATOM 75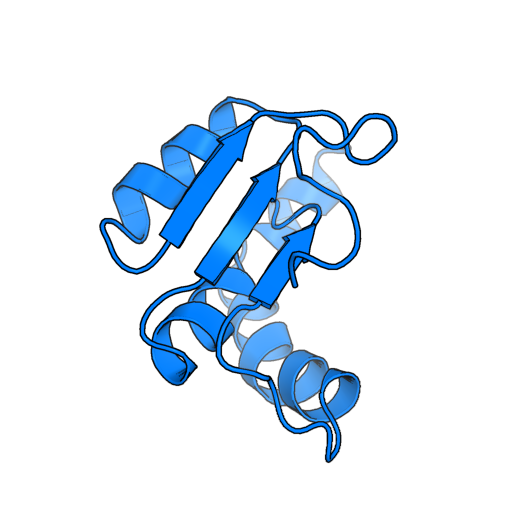0 C CA . PHE A 1 95 ? -10.308 -7.229 6.084 1.00 90.25 95 PHE A CA 1
ATOM 751 C C . PHE A 1 95 ? -10.734 -8.523 5.390 1.00 90.25 95 PHE A C 1
ATOM 753 O O . PHE A 1 95 ? -10.546 -9.594 6.014 1.00 90.25 95 PHE A O 1
#

Secondary structure (DSSP, 8-state):
--HHHHHHHTSHHHHHHIIIIIHHHHHTTPPP-S--EEE--TTTHHHHHHHHHHS-EEEEES-HHHHHHHHHHHGGGEEEEE--GGG--S-TT--

Foldseek 3Di:
DDPVCVVQCLDPVNLVCCLPPVLCVVCPVPDDDLAEEDEACQQVSVVVNVLVVNVAYEYEHQDVVNLVNCCVPRPRSYDYDHDDPVDDPDDPPPD

Nearest PDB structures (foldseek):
  6uk5-assembly1_B  TM=7.469E-01  e=1.694E-03  Micromonospora echinospora
  2p7h-assembly1_A  TM=8.089E-01  e=3.946E-03  Pectobacterium atrosepticum SCRI1043
  3bxo-assembly1_B  TM=7.626E-01  e=1.117E-02  Streptomyces venezuelae
  3fte-assembly1_A  TM=7.351E-01  e=7.561E-03  Aquifex aeolicus VF5
  7zkg-assembly1_A  TM=6.900E-01  e=3.162E-02  Streptomyces griseofuscus

Radius of gyration: 13.27 Å; Cα contacts (8 Å, |Δi|>4): 121; chains: 1; bounding box: 35×27×33 Å